Protein AF-A0A1F7YKX5-F1 (afdb_monomer)

pLDDT: mean 74.6, std 9.48, range [41.38, 87.81]

Radius of gyration: 17.6 Å; Cα contacts (8 Å, |Δi|>4): 29; chains: 1; bounding box: 38×40×46 Å

Mean predicted aligned error: 9.63 Å

Sequence (101 aa):
MPTKIIDFFSHVDALLSSKISDYLKPYYDKTPPGFFSGNINLFIKIIIYTILLVIPIALLKLFLPFSKISAIILTILITIIGILAFATLLGFIQLLYSFTF

Solvent-accessible surface area (backbone atoms only — not comparable to full-atom values): 5821 Å² total; per-residue (Å²): 122,70,61,67,57,52,54,50,53,52,51,52,50,52,52,49,52,49,54,50,47,63,71,42,48,82,54,58,85,74,55,80,58,76,66,59,73,68,41,49,61,56,54,52,48,53,52,53,54,47,51,67,54,49,52,58,54,54,48,46,63,74,75,46,93,62,54,74,66,57,46,49,54,52,49,51,52,52,50,52,52,50,51,54,51,51,52,52,51,49,53,51,51,51,53,53,54,65,66,75,105

Structure (mmCIF, N/CA/C/O backbone):
data_AF-A0A1F7YKX5-F1
#
_ent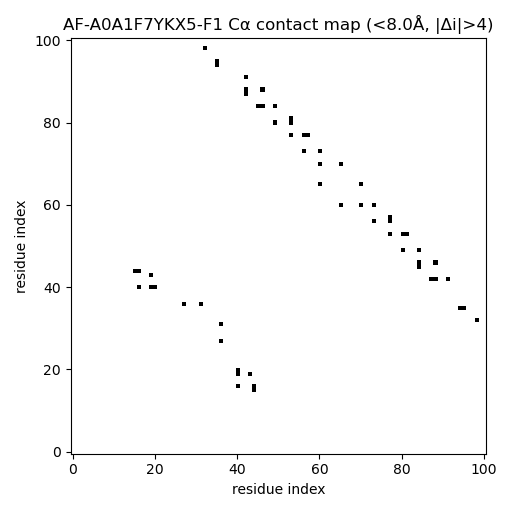ry.id   AF-A0A1F7YKX5-F1
#
loop_
_atom_site.group_PDB
_atom_site.id
_atom_site.type_symbol
_atom_site.label_atom_id
_atom_site.label_alt_id
_atom_site.label_comp_id
_atom_site.label_asym_id
_atom_site.label_entity_id
_atom_site.label_seq_id
_atom_site.pdbx_PDB_ins_code
_atom_site.Cartn_x
_atom_site.Cartn_y
_atom_site.Cartn_z
_atom_site.occupancy
_atom_site.B_iso_or_equiv
_atom_site.auth_seq_id
_atom_site.auth_comp_id
_atom_site.auth_asym_id
_atom_site.auth_atom_id
_atom_site.pdbx_PDB_model_num
ATOM 1 N N . MET A 1 1 ? 3.195 -24.295 12.605 1.00 48.12 1 MET A N 1
ATOM 2 C CA . MET A 1 1 ? 1.997 -23.614 12.061 1.00 48.12 1 MET A CA 1
ATOM 3 C C . MET A 1 1 ? 2.247 -22.241 11.414 1.00 48.12 1 MET A C 1
ATOM 5 O O . MET A 1 1 ? 1.527 -21.985 10.459 1.00 48.12 1 MET A O 1
ATOM 9 N N . PRO A 1 2 ? 3.220 -21.385 11.809 1.00 60.12 2 PRO A N 1
ATOM 10 C CA . PRO A 1 2 ? 3.408 -20.081 11.145 1.00 60.12 2 PRO A CA 1
ATOM 11 C C . PRO A 1 2 ? 3.974 -20.172 9.714 1.00 60.12 2 PRO A C 1
ATOM 13 O O . PRO A 1 2 ? 3.739 -19.276 8.912 1.00 60.12 2 PRO A O 1
ATOM 16 N N . THR A 1 3 ? 4.647 -21.273 9.361 1.00 65.81 3 THR A N 1
ATOM 17 C CA . THR A 1 3 ? 5.238 -21.491 8.029 1.00 65.81 3 THR A CA 1
ATOM 18 C C . THR A 1 3 ? 4.212 -21.447 6.901 1.00 65.81 3 THR A C 1
ATOM 20 O O . THR A 1 3 ? 4.409 -20.704 5.956 1.00 65.81 3 THR A O 1
ATOM 23 N N . LYS A 1 4 ? 3.049 -22.098 7.044 1.00 74.06 4 LYS A N 1
ATOM 24 C CA . LYS A 1 4 ? 2.011 -22.108 5.991 1.00 74.06 4 LYS A CA 1
ATOM 25 C C . LYS A 1 4 ? 1.473 -20.717 5.639 1.00 74.06 4 LYS A C 1
ATOM 27 O O . LYS A 1 4 ? 1.087 -20.483 4.501 1.00 74.06 4 LYS A O 1
ATOM 32 N N . ILE A 1 5 ? 1.411 -19.815 6.620 1.00 74.06 5 ILE A N 1
ATOM 33 C CA . ILE A 1 5 ? 0.932 -18.442 6.414 1.00 74.06 5 ILE A CA 1
ATOM 34 C C . ILE A 1 5 ? 2.005 -17.633 5.682 1.00 74.06 5 ILE A C 1
ATOM 36 O O . ILE A 1 5 ? 1.699 -16.944 4.715 1.00 74.06 5 ILE A O 1
ATOM 40 N N . ILE A 1 6 ? 3.264 -17.761 6.105 1.00 77.94 6 ILE A N 1
ATOM 41 C CA . ILE A 1 6 ? 4.405 -17.110 5.451 1.00 77.94 6 ILE A CA 1
ATOM 42 C C . ILE A 1 6 ? 4.555 -17.613 4.007 1.00 77.94 6 ILE A C 1
ATOM 44 O O . ILE A 1 6 ? 4.723 -16.802 3.101 1.00 77.94 6 ILE A O 1
ATOM 48 N N . ASP A 1 7 ? 4.408 -18.921 3.785 1.00 82.69 7 ASP A N 1
ATOM 49 C CA . ASP A 1 7 ? 4.465 -19.558 2.465 1.00 82.69 7 ASP A CA 1
ATOM 50 C C . ASP A 1 7 ? 3.323 -19.093 1.551 1.00 82.69 7 ASP A C 1
ATOM 52 O O . ASP A 1 7 ? 3.505 -18.901 0.351 1.00 82.69 7 ASP A O 1
ATOM 56 N N . PHE A 1 8 ? 2.132 -18.870 2.109 1.00 82.75 8 PHE A N 1
ATOM 57 C CA . PHE A 1 8 ? 1.019 -18.308 1.353 1.00 82.75 8 PHE A C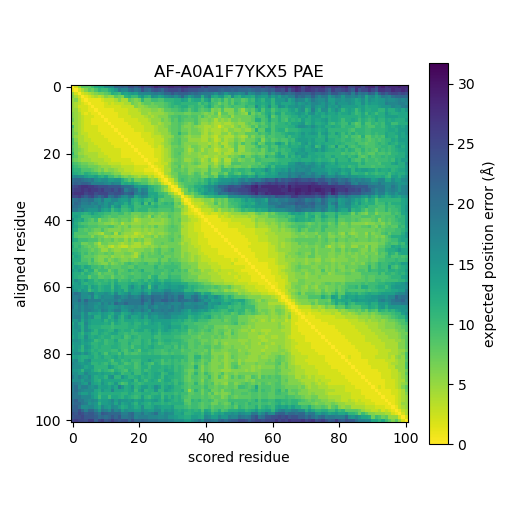A 1
ATOM 58 C C . PHE A 1 8 ? 1.311 -16.868 0.913 1.00 82.75 8 PHE A C 1
ATOM 60 O O . PHE A 1 8 ? 1.152 -16.539 -0.262 1.00 82.75 8 PHE A O 1
ATOM 67 N N . PHE A 1 9 ? 1.773 -16.012 1.830 1.00 79.25 9 PHE A N 1
ATOM 68 C CA . PHE A 1 9 ? 2.093 -14.622 1.500 1.00 79.25 9 PHE A CA 1
ATOM 69 C C . PHE A 1 9 ? 3.256 -14.507 0.516 1.00 79.25 9 PHE A C 1
ATOM 71 O O . PHE A 1 9 ? 3.196 -13.673 -0.386 1.00 79.25 9 PHE A O 1
ATOM 78 N N . SER A 1 10 ? 4.278 -15.357 0.634 1.00 81.69 10 SER A N 1
ATOM 79 C CA . SER A 1 10 ? 5.386 -15.381 -0.322 1.00 81.69 10 SER A CA 1
ATOM 80 C C . SER A 1 10 ? 4.926 -15.826 -1.713 1.00 81.69 10 SER A C 1
ATOM 82 O O . SER A 1 10 ? 5.341 -15.241 -2.712 1.00 81.69 10 SER A O 1
ATOM 84 N N . HIS A 1 11 ? 4.003 -16.789 -1.795 1.00 87.81 11 HIS A N 1
ATOM 85 C CA . HIS A 1 11 ? 3.417 -17.215 -3.064 1.00 87.81 11 HIS A CA 1
ATOM 86 C C . HIS A 1 11 ? 2.571 -16.111 -3.717 1.00 87.81 11 HIS A C 1
ATOM 88 O O . HIS A 1 11 ? 2.689 -15.861 -4.919 1.00 87.81 11 HIS A O 1
ATOM 94 N N . VAL A 1 12 ? 1.751 -15.410 -2.926 1.00 84.75 12 VAL A N 1
ATOM 95 C CA . VAL A 1 12 ? 0.962 -14.263 -3.402 1.00 84.75 12 VAL A CA 1
ATOM 96 C C . VAL A 1 12 ? 1.877 -13.133 -3.877 1.00 84.75 12 VAL A C 1
ATOM 98 O O . VAL A 1 12 ? 1.648 -12.589 -4.957 1.00 84.75 12 VAL A O 1
ATOM 101 N N . ASP A 1 13 ? 2.935 -12.809 -3.129 1.00 82.25 13 ASP A N 1
ATOM 102 C CA . ASP A 1 13 ? 3.888 -11.764 -3.517 1.00 82.25 13 ASP A CA 1
ATOM 103 C C . ASP A 1 13 ? 4.628 -12.119 -4.816 1.00 82.25 13 ASP A C 1
ATOM 105 O O . ASP A 1 13 ? 4.782 -11.264 -5.694 1.00 82.25 13 ASP A O 1
ATOM 109 N N . ALA A 1 14 ? 5.024 -13.383 -4.993 1.00 85.00 14 ALA A N 1
ATOM 110 C CA . ALA A 1 14 ? 5.653 -13.861 -6.223 1.00 85.00 14 ALA A CA 1
ATOM 111 C C . ALA A 1 14 ? 4.711 -13.749 -7.435 1.00 85.00 14 ALA A C 1
ATOM 113 O O . ALA A 1 14 ? 5.106 -13.235 -8.486 1.00 85.00 14 ALA A O 1
ATOM 114 N N . LEU A 1 15 ? 3.446 -14.157 -7.282 1.00 85.94 15 LEU A N 1
ATOM 115 C CA . LEU A 1 15 ? 2.425 -14.024 -8.328 1.00 85.94 15 LEU A CA 1
ATOM 116 C C . LEU A 1 15 ? 2.171 -12.560 -8.695 1.00 85.94 15 LEU A C 1
ATOM 118 O O . LEU A 1 15 ? 2.127 -12.220 -9.880 1.00 85.94 15 LEU A O 1
ATOM 122 N N . LEU A 1 16 ? 2.037 -11.689 -7.692 1.00 82.50 16 LEU A N 1
ATOM 123 C CA . LEU A 1 16 ? 1.823 -10.261 -7.904 1.00 82.50 16 LEU A CA 1
ATOM 124 C C . LEU A 1 16 ? 3.021 -9.635 -8.631 1.00 82.50 16 LEU A C 1
ATOM 126 O O . LEU A 1 16 ? 2.841 -8.920 -9.613 1.00 82.50 16 LEU A O 1
ATOM 130 N N . SER A 1 17 ? 4.243 -9.980 -8.210 1.00 81.06 17 SER A N 1
ATOM 131 C CA . SER A 1 17 ? 5.486 -9.549 -8.863 1.00 81.06 17 SER A CA 1
ATOM 132 C C . SER A 1 17 ? 5.524 -9.946 -10.332 1.00 81.06 17 SER A C 1
ATOM 134 O O . SER A 1 17 ? 5.874 -9.123 -11.175 1.00 81.06 17 SER A O 1
ATOM 136 N N . SER A 1 18 ? 5.154 -11.195 -10.638 1.00 83.88 18 SER A N 1
ATOM 137 C CA . SER A 1 18 ? 5.115 -11.703 -12.009 1.00 83.88 18 SER A CA 1
ATOM 138 C C . SER A 1 18 ? 4.114 -10.917 -12.848 1.00 83.88 18 SER A C 1
ATOM 140 O O . SER A 1 18 ? 4.465 -10.433 -13.917 1.00 83.88 18 SER A O 1
ATOM 142 N N . LYS A 1 19 ? 2.886 -10.723 -12.348 1.00 82.75 19 LYS A N 1
ATOM 143 C CA . LYS A 1 19 ? 1.836 -9.991 -13.071 1.00 82.75 19 LYS A CA 1
ATOM 144 C C . LYS A 1 19 ? 2.203 -8.534 -13.324 1.00 82.75 19 LYS A C 1
ATOM 146 O O . LYS A 1 19 ? 1.963 -8.033 -14.420 1.00 82.75 19 LYS A O 1
ATOM 151 N N . ILE A 1 20 ? 2.795 -7.869 -12.333 1.00 78.75 20 ILE A N 1
ATOM 152 C CA . ILE A 1 20 ? 3.281 -6.495 -12.476 1.00 78.75 20 ILE A CA 1
ATOM 153 C C . ILE A 1 20 ? 4.406 -6.442 -13.515 1.00 78.75 20 ILE A C 1
ATOM 155 O O . ILE A 1 20 ? 4.380 -5.591 -14.398 1.00 78.75 20 ILE A O 1
ATOM 159 N N . SER A 1 21 ? 5.364 -7.371 -13.449 1.00 78.19 21 SER A N 1
ATOM 160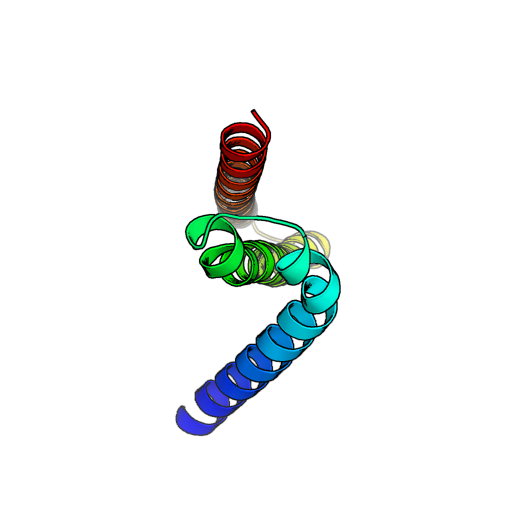 C CA . SER A 1 21 ? 6.467 -7.451 -14.411 1.00 78.19 21 SER A CA 1
ATOM 161 C C . SER A 1 21 ? 5.968 -7.677 -15.841 1.00 78.19 21 SER A C 1
ATOM 163 O O . SER A 1 21 ? 6.374 -6.954 -16.745 1.00 78.19 21 SER A O 1
ATOM 165 N N . ASP A 1 22 ? 5.033 -8.611 -16.041 1.00 81.06 22 ASP A N 1
ATOM 166 C CA . ASP A 1 22 ? 4.438 -8.902 -17.350 1.00 81.06 22 ASP A CA 1
ATOM 167 C C . ASP A 1 22 ? 3.695 -7.689 -17.924 1.00 81.06 22 ASP A C 1
ATOM 169 O O . ASP A 1 22 ? 3.824 -7.389 -19.111 1.00 81.06 22 ASP A O 1
ATOM 173 N N . TYR A 1 23 ? 2.951 -6.964 -17.081 1.00 77.00 23 TYR A N 1
ATOM 174 C CA . TYR A 1 23 ? 2.254 -5.739 -17.475 1.00 77.00 23 TYR A CA 1
ATOM 175 C C . TYR A 1 23 ? 3.224 -4.607 -17.841 1.00 77.00 23 TYR A C 1
ATOM 177 O O . TYR A 1 23 ? 2.978 -3.855 -18.782 1.00 77.00 23 TYR A O 1
ATOM 185 N N . LEU A 1 24 ? 4.336 -4.490 -17.111 1.00 72.69 24 LEU A N 1
ATOM 186 C CA . LEU A 1 24 ? 5.347 -3.453 -17.323 1.00 72.69 24 LEU A CA 1
ATOM 187 C C . LEU A 1 24 ? 6.363 -3.795 -18.420 1.00 72.69 24 LEU A C 1
ATOM 189 O O . LEU A 1 24 ? 7.040 -2.901 -18.925 1.00 72.69 24 LEU A O 1
ATOM 193 N N . LYS A 1 25 ? 6.430 -5.059 -18.847 1.00 73.06 25 LYS A N 1
ATOM 194 C CA . LYS A 1 25 ? 7.327 -5.563 -19.896 1.00 73.06 25 LYS A CA 1
ATOM 195 C C . LYS A 1 25 ? 7.392 -4.698 -21.169 1.00 73.06 25 LYS A C 1
ATOM 197 O O . LYS A 1 25 ? 8.503 -4.386 -21.583 1.00 73.06 25 LYS A O 1
ATOM 202 N N . PRO A 1 26 ? 6.272 -4.234 -21.763 1.00 70.56 26 PRO A N 1
ATOM 203 C CA . PRO A 1 26 ? 6.311 -3.398 -22.966 1.00 70.56 26 PRO A CA 1
ATOM 204 C C . PRO A 1 26 ? 6.812 -1.965 -22.718 1.00 70.56 26 PRO A C 1
ATOM 206 O O . PRO A 1 26 ? 7.082 -1.235 -23.674 1.00 70.56 26 PRO A O 1
ATOM 209 N N . TYR A 1 27 ? 6.896 -1.545 -21.454 1.00 64.81 27 TYR A N 1
ATOM 210 C CA . TYR A 1 27 ? 7.351 -0.218 -21.045 1.00 64.81 27 TYR A CA 1
ATOM 211 C C . TYR A 1 27 ? 8.844 -0.211 -20.696 1.00 64.81 27 TYR A C 1
ATOM 213 O O . TYR A 1 27 ? 9.498 0.804 -20.910 1.00 64.81 27 TYR A O 1
ATOM 221 N N . TYR A 1 28 ? 9.406 -1.340 -20.245 1.00 65.06 28 TYR A N 1
ATOM 222 C CA . TYR A 1 28 ? 10.838 -1.450 -19.937 1.00 65.06 28 TYR A CA 1
ATOM 223 C C . TYR A 1 28 ? 11.742 -1.253 -21.158 1.00 65.06 28 TYR A C 1
ATOM 225 O O . TYR A 1 28 ? 12.773 -0.597 -21.042 1.00 65.06 28 TYR A O 1
ATOM 233 N N . ASP A 1 29 ? 11.332 -1.735 -22.334 1.00 58.66 29 ASP A N 1
ATOM 234 C CA . ASP A 1 29 ? 12.113 -1.598 -23.573 1.00 58.66 29 ASP A CA 1
ATOM 235 C C . ASP A 1 29 ? 12.151 -0.154 -24.114 1.00 58.66 29 ASP A C 1
ATOM 237 O O . ASP A 1 29 ? 12.898 0.142 -25.046 1.00 58.66 29 ASP A O 1
ATOM 241 N N . LYS A 1 30 ? 11.344 0.760 -23.551 1.00 61.44 30 LYS A N 1
ATOM 242 C CA . LYS A 1 30 ? 11.141 2.123 -24.072 1.00 61.44 30 LYS A CA 1
ATOM 243 C C . LYS A 1 30 ? 11.709 3.245 -23.189 1.00 61.44 30 LYS A C 1
ATOM 245 O O . LYS A 1 30 ? 11.593 4.404 -23.576 1.00 61.44 30 LYS A O 1
ATOM 250 N N . THR A 1 31 ? 12.334 2.946 -22.046 1.00 51.91 31 THR A N 1
ATOM 251 C CA . THR A 1 31 ? 12.795 3.970 -21.078 1.00 51.91 31 THR A CA 1
ATOM 252 C C . THR A 1 31 ? 14.096 3.589 -20.354 1.00 51.91 31 THR A C 1
ATOM 254 O O . THR A 1 31 ? 14.121 2.530 -19.727 1.00 51.91 31 THR A O 1
ATOM 257 N N . PRO A 1 32 ? 15.140 4.446 -20.296 1.00 56.03 32 PRO A N 1
ATOM 258 C CA . PRO A 1 32 ? 16.080 4.471 -19.168 1.00 56.03 32 PRO A CA 1
ATOM 259 C C . PRO A 1 32 ? 15.574 5.446 -18.074 1.00 56.03 32 PRO A C 1
ATOM 261 O O . PRO A 1 32 ? 14.870 6.390 -18.428 1.00 56.03 32 PRO A O 1
ATOM 264 N N . PRO A 1 33 ? 15.889 5.269 -16.765 1.00 59.09 33 PRO A N 1
ATOM 265 C CA . PRO A 1 33 ? 17.043 4.572 -16.182 1.00 59.09 33 PRO A CA 1
ATOM 266 C C . PRO A 1 33 ? 16.692 3.389 -15.249 1.00 59.09 33 PRO A C 1
ATOM 268 O O . PRO A 1 33 ? 15.561 3.226 -14.788 1.00 59.09 33 PRO A O 1
ATOM 271 N N . GLY A 1 34 ? 17.716 2.599 -14.896 1.00 58.81 34 GLY A N 1
ATOM 272 C CA . GLY A 1 34 ? 17.620 1.387 -14.062 1.00 58.81 34 GLY A CA 1
ATOM 273 C C . GLY A 1 34 ? 16.994 1.564 -12.670 1.00 58.81 34 GLY A C 1
ATOM 274 O O . GLY A 1 34 ? 16.575 0.584 -12.060 1.00 58.81 34 GLY A O 1
ATOM 275 N N . PHE A 1 35 ? 16.885 2.797 -12.162 1.00 59.50 35 PHE A N 1
ATOM 276 C CA . PHE A 1 35 ? 16.253 3.062 -10.868 1.00 59.50 35 PHE A C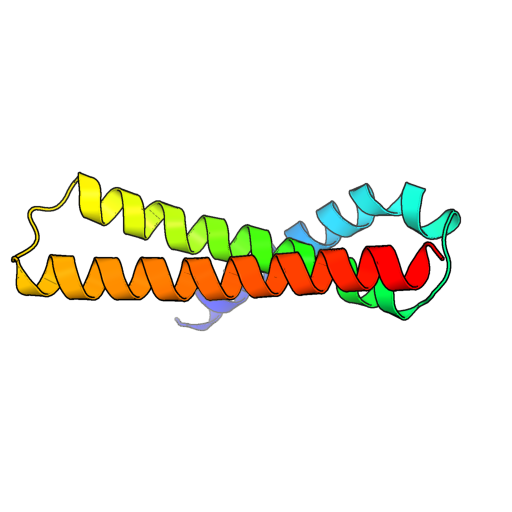A 1
ATOM 277 C C . PHE A 1 35 ? 14.720 3.037 -10.944 1.00 59.50 35 PHE A C 1
ATOM 279 O O . PHE A 1 35 ? 14.073 2.486 -10.054 1.00 59.50 35 PHE A O 1
ATOM 286 N N . PHE A 1 36 ? 14.121 3.594 -12.003 1.00 60.25 36 PHE A N 1
ATOM 287 C CA . PHE A 1 36 ? 12.664 3.603 -12.157 1.00 60.25 36 PHE A CA 1
ATOM 288 C C . PHE A 1 36 ? 12.153 2.194 -12.468 1.00 60.25 36 PHE A C 1
ATOM 290 O O . PHE A 1 36 ? 11.231 1.711 -11.813 1.00 60.25 36 PHE A O 1
ATOM 297 N N . SER A 1 37 ? 12.827 1.484 -13.377 1.00 61.62 37 SER A N 1
ATOM 298 C CA . SER A 1 37 ? 12.487 0.097 -13.695 1.00 61.62 37 SER A CA 1
ATOM 299 C C . SER A 1 37 ? 12.727 -0.871 -12.532 1.00 61.62 37 SER A C 1
ATOM 301 O O . SER A 1 37 ? 11.956 -1.810 -12.354 1.00 61.62 37 SER A O 1
ATOM 303 N N . GLY A 1 38 ? 13.736 -0.617 -11.690 1.00 64.62 38 GLY A N 1
ATOM 304 C CA . GLY A 1 38 ? 14.000 -1.421 -10.495 1.00 64.62 38 GLY A CA 1
ATOM 305 C C . GLY A 1 38 ? 12.969 -1.239 -9.375 1.00 64.62 38 GLY A C 1
ATOM 306 O O . GLY A 1 38 ? 12.658 -2.195 -8.668 1.00 64.62 38 GLY A O 1
ATOM 307 N N . ASN A 1 39 ? 12.407 -0.034 -9.217 1.00 71.38 39 ASN A N 1
ATOM 308 C CA . ASN A 1 39 ? 11.554 0.294 -8.067 1.00 71.38 39 ASN A CA 1
ATOM 309 C C . ASN A 1 39 ? 10.055 0.361 -8.386 1.00 71.38 39 ASN A C 1
ATOM 311 O O . ASN A 1 39 ? 9.243 0.286 -7.465 1.00 71.38 39 ASN A O 1
ATOM 315 N N . ILE A 1 40 ? 9.652 0.460 -9.657 1.00 73.19 40 ILE A N 1
ATOM 316 C CA . ILE A 1 40 ? 8.235 0.569 -10.051 1.00 73.19 40 ILE A CA 1
ATOM 317 C C . ILE A 1 40 ? 7.381 -0.594 -9.534 1.00 73.19 40 ILE A C 1
ATOM 319 O O . ILE A 1 40 ? 6.259 -0.387 -9.074 1.00 73.19 40 ILE A O 1
ATOM 323 N N . ASN A 1 41 ? 7.934 -1.809 -9.521 1.00 73.12 41 ASN A N 1
ATOM 324 C CA . ASN A 1 41 ? 7.253 -2.977 -8.972 1.00 73.12 41 ASN A CA 1
ATOM 325 C C . ASN A 1 41 ? 6.987 -2.802 -7.467 1.00 73.12 41 ASN A C 1
ATOM 327 O O . ASN A 1 41 ? 5.890 -3.067 -6.983 1.00 73.12 41 ASN A O 1
ATOM 331 N N . LEU A 1 42 ? 7.967 -2.265 -6.736 1.00 73.44 42 LEU A N 1
ATOM 332 C CA . LEU A 1 42 ? 7.866 -1.984 -5.306 1.00 73.44 42 LEU A CA 1
ATOM 333 C C . LEU A 1 42 ? 6.804 -0.905 -5.027 1.00 73.44 42 LEU A C 1
ATOM 335 O O . LEU A 1 42 ? 5.964 -1.085 -4.148 1.00 73.44 42 LEU A O 1
ATOM 339 N N . PHE A 1 43 ? 6.761 0.161 -5.829 1.00 74.38 43 PHE A N 1
ATOM 340 C CA . PHE A 1 43 ? 5.731 1.198 -5.714 1.00 74.38 43 PHE A CA 1
ATOM 341 C C . PHE A 1 43 ? 4.317 0.656 -5.949 1.00 74.38 43 PHE A C 1
ATOM 343 O O . PHE A 1 43 ? 3.420 0.911 -5.144 1.00 74.38 43 PHE A O 1
ATOM 350 N N . ILE A 1 44 ? 4.116 -0.136 -7.006 1.00 76.94 44 ILE A N 1
ATOM 351 C CA . ILE A 1 44 ? 2.810 -0.741 -7.305 1.00 76.94 44 ILE A CA 1
ATOM 352 C C . ILE A 1 44 ? 2.387 -1.687 -6.176 1.00 76.94 44 ILE A C 1
ATOM 354 O O . ILE A 1 44 ? 1.240 -1.637 -5.729 1.00 76.94 44 ILE A O 1
ATOM 358 N N . LYS A 1 45 ? 3.318 -2.496 -5.655 1.00 78.56 45 LYS A N 1
ATOM 359 C CA . LYS A 1 45 ? 3.076 -3.355 -4.490 1.00 78.56 45 LYS A CA 1
ATOM 360 C C . LYS A 1 45 ? 2.632 -2.559 -3.268 1.00 78.56 45 LYS A C 1
ATOM 362 O O . LYS A 1 45 ? 1.635 -2.928 -2.653 1.00 78.56 45 LYS A O 1
ATOM 367 N N . ILE A 1 46 ? 3.318 -1.463 -2.930 1.00 80.25 46 ILE A N 1
ATOM 368 C CA . ILE A 1 46 ? 2.939 -0.619 -1.784 1.00 80.25 46 ILE A CA 1
ATOM 369 C C . ILE A 1 46 ? 1.515 -0.087 -1.955 1.00 80.25 46 ILE A C 1
ATOM 371 O O . ILE A 1 46 ? 0.730 -0.146 -1.008 1.00 80.25 46 ILE A O 1
ATOM 375 N N . ILE A 1 47 ? 1.151 0.383 -3.151 1.00 79.19 47 ILE A N 1
ATOM 376 C CA . ILE A 1 47 ? -0.202 0.884 -3.425 1.00 79.19 47 ILE A CA 1
ATOM 377 C C . ILE A 1 47 ? -1.235 -0.233 -3.226 1.00 79.19 47 ILE A C 1
ATOM 379 O O . ILE A 1 47 ? -2.204 -0.047 -2.489 1.00 79.19 47 ILE A O 1
ATOM 383 N N . ILE A 1 48 ? -1.010 -1.409 -3.821 1.00 79.75 48 ILE A N 1
ATOM 384 C CA . ILE A 1 48 ? -1.927 -2.555 -3.716 1.00 79.75 48 ILE A CA 1
ATOM 385 C C . ILE A 1 48 ? -2.077 -3.007 -2.260 1.00 79.75 48 ILE A C 1
ATOM 387 O O . ILE A 1 48 ? -3.201 -3.163 -1.782 1.00 79.75 48 ILE A O 1
ATOM 391 N N . TYR A 1 49 ? -0.970 -3.176 -1.531 1.00 81.00 49 TYR A N 1
ATOM 392 C CA . TYR A 1 49 ? -1.003 -3.595 -0.130 1.00 81.00 49 TYR A CA 1
ATOM 393 C C . TYR A 1 49 ? -1.664 -2.556 0.772 1.00 81.00 49 TYR A C 1
ATOM 395 O O . TYR A 1 49 ? -2.424 -2.922 1.667 1.00 81.00 49 TYR A O 1
ATOM 403 N N . THR A 1 50 ? -1.456 -1.267 0.504 1.00 79.06 50 THR A N 1
ATOM 404 C CA . THR A 1 50 ? -2.155 -0.200 1.226 1.00 79.06 50 THR A CA 1
ATOM 405 C C . THR A 1 50 ? -3.660 -0.288 0.992 1.00 79.06 50 THR A C 1
ATOM 407 O O . THR A 1 50 ? -4.426 -0.261 1.952 1.00 79.06 50 THR A O 1
ATOM 410 N N . ILE A 1 51 ? -4.105 -0.441 -0.258 1.00 79.25 51 ILE A N 1
ATOM 411 C CA . ILE A 1 51 ? -5.533 -0.565 -0.586 1.00 79.25 51 ILE A CA 1
ATOM 412 C C . ILE A 1 51 ? -6.139 -1.792 0.111 1.00 79.25 51 ILE A C 1
ATOM 414 O O . ILE A 1 51 ? -7.182 -1.681 0.758 1.00 79.25 51 ILE A O 1
ATOM 418 N N . LEU A 1 52 ? -5.456 -2.940 0.041 1.00 81.69 52 LEU A N 1
ATOM 419 C CA . LEU A 1 52 ? -5.879 -4.178 0.700 1.00 81.69 52 LEU A CA 1
ATOM 420 C C . LEU A 1 52 ? -5.933 -4.067 2.224 1.00 81.69 52 LEU A C 1
ATOM 422 O O . LEU A 1 52 ? -6.693 -4.804 2.840 1.00 81.69 52 LEU A O 1
ATOM 426 N N . LEU A 1 53 ? -5.159 -3.171 2.836 1.00 82.12 53 LEU A N 1
ATOM 427 C CA . LEU A 1 53 ? -5.181 -2.940 4.279 1.00 82.12 53 LEU A CA 1
ATOM 428 C C . LEU A 1 53 ? -6.239 -1.901 4.680 1.00 82.12 53 LEU A C 1
ATOM 430 O O . LEU A 1 53 ? -6.946 -2.089 5.668 1.00 82.12 53 LEU A O 1
ATOM 434 N N . VAL A 1 54 ? -6.395 -0.824 3.907 1.00 78.50 54 VAL A N 1
ATOM 435 C CA . VAL A 1 54 ? -7.346 0.260 4.201 1.00 78.50 54 VAL A CA 1
ATOM 436 C C . VAL A 1 54 ? -8.790 -0.184 3.986 1.00 78.50 54 VAL A C 1
ATOM 438 O O . VAL A 1 54 ? -9.640 0.149 4.811 1.00 78.50 54 VAL A O 1
ATOM 441 N N . ILE A 1 55 ? -9.085 -0.951 2.928 1.00 80.75 55 ILE A N 1
ATOM 442 C CA . ILE A 1 55 ? -10.459 -1.375 2.613 1.00 80.75 55 ILE A CA 1
ATOM 443 C C . ILE A 1 55 ? -11.083 -2.187 3.764 1.00 80.75 55 ILE A C 1
ATOM 445 O O . ILE A 1 55 ? -12.147 -1.789 4.236 1.00 80.75 55 ILE A O 1
ATOM 449 N N . PRO A 1 56 ? -10.462 -3.264 4.286 1.00 78.88 56 PRO A N 1
ATOM 450 C CA . PRO A 1 56 ? -11.032 -4.026 5.395 1.00 78.88 56 PRO A CA 1
ATOM 451 C C . PRO A 1 56 ? -11.237 -3.184 6.653 1.00 78.88 56 PRO A C 1
ATOM 453 O O . PRO A 1 56 ? -12.253 -3.331 7.324 1.00 78.88 56 PRO A O 1
ATOM 456 N N . ILE A 1 57 ? -10.313 -2.269 6.964 1.00 78.81 57 ILE A N 1
ATOM 457 C CA . ILE A 1 57 ? -10.417 -1.395 8.143 1.00 78.81 57 ILE A CA 1
ATOM 458 C C . ILE A 1 57 ? -11.557 -0.379 7.968 1.00 78.81 57 ILE A C 1
ATOM 460 O O . ILE A 1 57 ? -12.332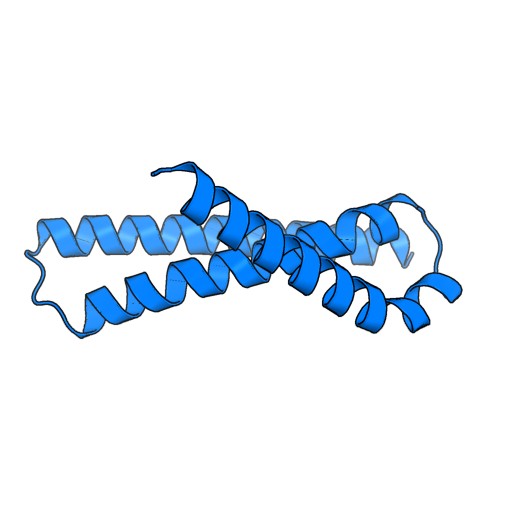 -0.143 8.898 1.00 78.81 57 ILE A O 1
ATOM 464 N N . ALA A 1 58 ? -11.710 0.187 6.770 1.00 76.62 58 ALA A N 1
ATOM 465 C CA . ALA A 1 58 ? -12.813 1.084 6.444 1.00 76.62 58 ALA A CA 1
ATOM 466 C C . ALA A 1 58 ? -14.171 0.359 6.480 1.00 76.62 58 ALA A C 1
ATOM 468 O O . ALA A 1 58 ? -15.141 0.905 7.007 1.00 76.62 58 ALA A O 1
ATOM 469 N N . LEU A 1 59 ? -14.233 -0.885 5.990 1.00 80.69 59 LEU A N 1
ATOM 470 C CA . LEU A 1 59 ? -15.428 -1.727 6.085 1.00 80.69 59 LEU A CA 1
ATOM 471 C C . LEU A 1 59 ? -15.745 -2.088 7.540 1.00 80.69 59 LEU A C 1
ATOM 473 O O . LEU A 1 59 ? -16.897 -1.978 7.949 1.00 80.69 59 LEU A O 1
ATOM 477 N N . LEU A 1 60 ? -14.743 -2.433 8.357 1.00 76.94 60 LEU A N 1
ATOM 478 C CA . LEU A 1 60 ? -14.942 -2.675 9.789 1.00 76.94 60 LEU A CA 1
ATOM 479 C C . LEU A 1 60 ? -15.609 -1.465 10.453 1.00 76.94 60 LEU A C 1
ATOM 481 O O . LEU A 1 60 ? -16.592 -1.650 11.167 1.00 76.94 60 LEU A O 1
ATOM 485 N N . LYS A 1 61 ? -15.149 -0.237 10.161 1.00 72.38 61 LYS A N 1
ATOM 486 C CA . LYS A 1 61 ? -15.763 1.016 10.651 1.00 72.38 61 LYS A CA 1
ATOM 487 C C . LYS A 1 61 ? -17.239 1.164 10.267 1.00 72.38 61 LYS A C 1
ATOM 489 O O . LYS A 1 61 ? -17.997 1.747 11.036 1.00 72.38 61 LYS A O 1
ATOM 494 N N . LEU A 1 62 ? -17.627 0.673 9.092 1.00 74.12 62 LEU A N 1
ATOM 495 C CA . LEU A 1 62 ? -18.999 0.729 8.579 1.00 74.12 62 LEU A CA 1
ATOM 496 C C . LEU A 1 62 ? -19.928 -0.291 9.251 1.00 74.12 62 LEU A C 1
ATOM 498 O O . LEU A 1 62 ? -21.091 0.024 9.486 1.00 74.12 62 LEU A O 1
ATOM 502 N N . PHE A 1 63 ? -19.431 -1.493 9.555 1.00 73.31 63 PHE A N 1
ATOM 503 C CA . PHE A 1 63 ? -20.265 -2.605 10.028 1.00 73.31 63 PHE A CA 1
ATOM 504 C C . PHE A 1 63 ? -20.252 -2.823 11.545 1.00 73.31 63 PHE A C 1
ATOM 506 O O . PHE A 1 63 ? -21.175 -3.449 12.065 1.00 73.31 63 PHE A O 1
ATOM 513 N N . LEU A 1 64 ? -19.242 -2.334 12.270 1.00 74.81 64 LEU A N 1
ATOM 514 C CA . LEU A 1 64 ? -19.128 -2.554 13.712 1.00 74.81 64 LEU A CA 1
ATOM 515 C C . LEU A 1 64 ? -19.459 -1.286 14.514 1.00 74.81 64 LEU A C 1
ATOM 517 O O . LEU A 1 64 ? -18.871 -0.229 14.269 1.00 74.81 64 LEU A O 1
ATOM 521 N N . PRO A 1 65 ? -20.345 -1.376 15.524 1.00 73.56 65 PRO A N 1
ATOM 522 C CA . PRO A 1 65 ? -20.608 -0.273 16.437 1.00 73.56 65 PRO A CA 1
ATOM 523 C C . PRO A 1 65 ? -19.411 -0.091 17.377 1.00 73.56 65 PRO A C 1
ATOM 525 O O . PRO A 1 65 ? -19.317 -0.697 18.444 1.00 73.56 65 PRO A O 1
ATOM 528 N N . PHE A 1 66 ? -18.459 0.743 16.967 1.00 75.81 66 PHE A N 1
ATOM 529 C CA . PHE A 1 66 ? -17.308 1.085 17.791 1.00 75.81 66 PHE A CA 1
ATOM 530 C C . PHE A 1 66 ? -17.684 2.075 18.896 1.00 75.81 66 PHE A C 1
ATOM 532 O O . PHE A 1 66 ? -18.442 3.023 18.684 1.00 75.81 66 PHE A O 1
ATOM 539 N N . SER A 1 67 ? -17.078 1.906 20.075 1.00 80.12 67 SER A N 1
ATOM 540 C CA . SER A 1 67 ? -17.092 2.948 21.105 1.00 80.12 67 SER A CA 1
ATOM 541 C C . SER A 1 67 ? -16.477 4.242 20.548 1.00 80.12 67 SER A C 1
ATOM 543 O O . SER A 1 67 ? -15.600 4.189 19.680 1.00 80.12 67 SER A O 1
ATOM 545 N N . LYS A 1 68 ? -16.892 5.413 21.053 1.00 79.62 68 LYS A N 1
ATOM 546 C CA . LYS A 1 68 ? -16.391 6.717 20.569 1.00 79.62 68 LYS A CA 1
ATOM 547 C C . LYS A 1 68 ? -14.856 6.777 20.534 1.00 79.62 68 LYS A C 1
ATOM 549 O O . LYS A 1 68 ? -14.289 7.286 19.574 1.00 79.62 68 LYS A O 1
ATOM 554 N N . ILE A 1 69 ? -14.191 6.206 21.540 1.00 82.88 69 ILE A N 1
ATOM 555 C CA . ILE A 1 69 ? -12.725 6.165 21.644 1.00 82.88 69 ILE A CA 1
ATOM 556 C C . ILE A 1 69 ? -12.127 5.247 20.569 1.00 82.88 69 ILE A C 1
ATOM 558 O O . ILE A 1 69 ? -11.223 5.658 19.844 1.00 82.88 69 ILE A O 1
ATOM 562 N N . SER A 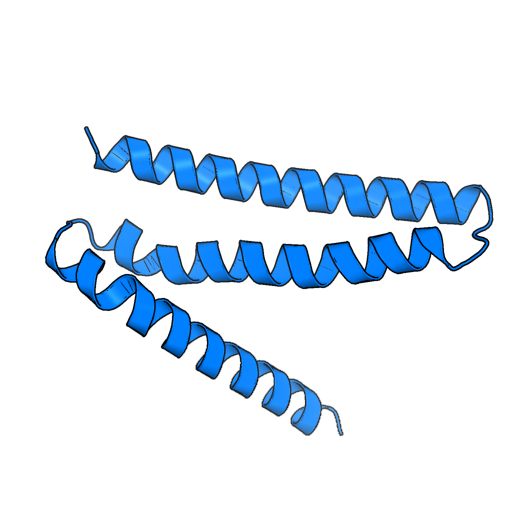1 70 ? -12.659 4.032 20.407 1.00 79.25 70 SER A N 1
ATOM 563 C CA . SER A 1 70 ? -12.194 3.085 19.383 1.00 79.25 70 SER A CA 1
ATOM 564 C C . SER A 1 70 ? -12.380 3.636 17.966 1.00 79.25 70 SER A C 1
ATOM 566 O O . SER A 1 70 ? -11.494 3.484 17.131 1.00 79.25 70 SER A O 1
ATOM 568 N N . ALA A 1 71 ? -13.491 4.333 17.704 1.00 81.12 71 ALA A N 1
ATOM 569 C CA . ALA A 1 71 ? -13.756 4.971 16.418 1.00 81.12 71 ALA A CA 1
ATOM 570 C C . ALA A 1 71 ? -12.750 6.093 16.105 1.00 81.12 71 ALA A C 1
ATOM 572 O O . ALA A 1 71 ? -12.315 6.223 14.957 1.00 81.12 71 ALA A O 1
ATOM 573 N N . ILE A 1 72 ? -12.356 6.882 17.113 1.00 82.75 72 ILE A N 1
ATOM 574 C CA . ILE A 1 72 ? -11.324 7.920 16.975 1.00 82.75 72 ILE A CA 1
ATOM 575 C C . ILE A 1 72 ? -9.972 7.280 16.650 1.00 82.75 72 ILE A C 1
ATOM 577 O O . ILE A 1 72 ? -9.350 7.667 15.664 1.00 82.75 72 ILE A O 1
ATOM 581 N N . ILE A 1 73 ? -9.555 6.262 17.412 1.00 84.69 73 ILE A N 1
ATOM 582 C CA . ILE A 1 73 ? -8.286 5.549 17.184 1.00 84.69 73 ILE A CA 1
ATOM 583 C C . ILE A 1 73 ? -8.243 4.966 15.768 1.00 84.69 73 ILE A C 1
ATOM 585 O O . ILE A 1 73 ? -7.276 5.180 15.039 1.00 84.69 73 ILE A O 1
ATOM 589 N N . LEU A 1 74 ? -9.312 4.285 15.347 1.00 82.88 74 LEU A N 1
ATOM 590 C CA . LEU A 1 74 ? -9.398 3.681 14.019 1.00 82.88 74 LEU A CA 1
ATOM 591 C C . LEU A 1 74 ? -9.347 4.741 12.908 1.00 82.88 74 LEU A C 1
ATOM 593 O O . LEU A 1 74 ? -8.701 4.542 11.885 1.00 82.88 74 LEU A O 1
ATOM 597 N N . THR A 1 75 ? -9.991 5.891 13.123 1.00 82.25 75 THR A N 1
ATOM 598 C CA . THR A 1 75 ? -9.968 7.009 12.169 1.00 82.25 75 THR A CA 1
ATOM 599 C C . THR A 1 75 ? -8.572 7.607 12.046 1.00 82.25 75 THR A C 1
ATOM 601 O O . THR A 1 75 ? -8.110 7.810 10.930 1.00 82.25 75 THR A O 1
ATOM 604 N N . ILE A 1 76 ? -7.879 7.837 13.165 1.00 86.75 76 ILE A N 1
ATOM 605 C CA . ILE A 1 76 ? -6.490 8.317 13.162 1.00 86.75 76 ILE A CA 1
ATOM 606 C C . ILE A 1 76 ? -5.596 7.334 12.400 1.00 86.75 76 ILE A C 1
ATOM 608 O O . ILE A 1 76 ? -4.805 7.752 11.559 1.00 86.75 76 ILE A O 1
ATOM 612 N N . LEU A 1 77 ? -5.762 6.032 12.644 1.00 85.12 77 LEU A N 1
ATOM 613 C CA . LEU A 1 77 ? -4.969 4.990 11.998 1.00 85.12 77 LEU A CA 1
ATOM 614 C C . LEU A 1 77 ? -5.179 4.973 10.475 1.00 85.12 77 LEU A C 1
ATOM 616 O O . LEU A 1 77 ? -4.203 4.995 9.728 1.00 85.12 77 LEU A O 1
ATOM 620 N N . ILE A 1 78 ? -6.435 5.024 10.009 1.00 83.62 78 IL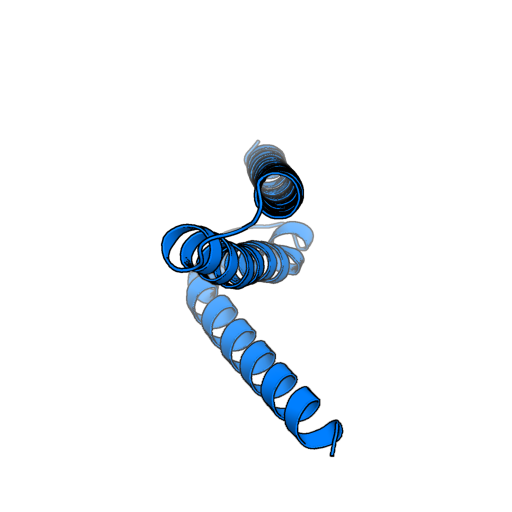E A N 1
ATOM 621 C CA . ILE A 1 78 ? -6.764 5.132 8.576 1.00 83.62 78 ILE A CA 1
ATOM 622 C C . ILE A 1 78 ? -6.150 6.401 7.973 1.00 83.62 78 ILE A C 1
ATOM 624 O O . ILE A 1 78 ? -5.562 6.336 6.895 1.00 83.62 78 ILE A O 1
ATOM 628 N N . THR A 1 79 ? -6.253 7.544 8.659 1.00 84.06 79 THR A N 1
ATOM 629 C CA . THR A 1 79 ? -5.692 8.815 8.180 1.00 84.06 79 THR A CA 1
ATOM 630 C C . THR A 1 79 ? -4.174 8.739 8.037 1.00 84.06 79 THR A C 1
ATOM 632 O O . THR A 1 79 ? -3.646 9.153 7.009 1.00 84.06 79 THR A O 1
ATOM 635 N N . ILE A 1 80 ? -3.466 8.168 9.017 1.00 87.12 80 ILE A N 1
ATOM 636 C CA . ILE A 1 80 ? -2.007 7.990 8.952 1.00 87.12 80 ILE A CA 1
ATOM 637 C C . ILE A 1 80 ? -1.627 7.100 7.765 1.00 87.12 80 ILE A C 1
ATOM 639 O O . ILE A 1 80 ? -0.753 7.470 6.983 1.00 87.12 80 ILE A O 1
ATOM 643 N N . ILE A 1 81 ? -2.307 5.962 7.590 1.00 83.38 81 ILE A N 1
ATOM 644 C CA . ILE A 1 81 ? -2.053 5.056 6.460 1.00 83.38 81 ILE A CA 1
ATOM 645 C C . ILE A 1 81 ? -2.321 5.768 5.127 1.00 83.38 81 ILE A C 1
ATOM 647 O O . ILE A 1 81 ? -1.518 5.663 4.203 1.00 83.38 81 ILE A O 1
ATOM 651 N N . GLY A 1 82 ? -3.408 6.538 5.041 1.00 80.12 82 GLY A N 1
ATOM 652 C CA . GLY A 1 82 ? -3.744 7.332 3.861 1.00 80.12 82 GLY A CA 1
ATOM 653 C C . GLY A 1 82 ? -2.677 8.376 3.525 1.00 80.12 82 GLY A C 1
ATOM 654 O O . GLY A 1 82 ? -2.276 8.482 2.369 1.00 80.12 82 GLY A O 1
ATOM 655 N N . ILE A 1 83 ? -2.165 9.099 4.527 1.00 82.19 83 ILE A N 1
ATOM 656 C CA . ILE A 1 83 ? -1.083 10.080 4.349 1.00 82.19 83 ILE A CA 1
ATOM 657 C C . ILE A 1 83 ? 0.201 9.393 3.873 1.00 82.19 83 ILE A C 1
ATOM 659 O O . ILE A 1 83 ? 0.830 9.878 2.937 1.00 82.19 83 ILE A O 1
ATOM 663 N N . LEU A 1 84 ? 0.580 8.256 4.468 1.00 81.50 84 LEU A N 1
ATOM 664 C CA . LEU A 1 84 ? 1.771 7.501 4.058 1.00 81.50 84 LEU A CA 1
ATOM 665 C C . LEU A 1 84 ? 1.659 6.998 2.613 1.00 81.50 84 LEU A C 1
ATOM 667 O O . LEU A 1 84 ? 2.612 7.095 1.837 1.00 81.50 84 LEU A O 1
ATOM 671 N N . ALA A 1 85 ? 0.482 6.507 2.230 1.00 78.62 85 ALA A N 1
ATOM 672 C CA . ALA A 1 85 ? 0.214 6.068 0.867 1.00 78.62 85 ALA A CA 1
ATOM 673 C C . ALA A 1 85 ? 0.267 7.230 -0.127 1.00 78.62 85 ALA A C 1
ATOM 675 O O . ALA A 1 85 ? 0.880 7.113 -1.187 1.00 78.62 85 ALA A O 1
ATOM 676 N N . PHE A 1 86 ? -0.321 8.371 0.237 1.00 77.56 86 PHE A N 1
ATOM 677 C CA . PHE A 1 86 ? -0.292 9.578 -0.579 1.00 77.56 86 PHE A CA 1
ATOM 678 C C . PHE A 1 86 ? 1.128 10.137 -0.729 1.00 77.56 86 PHE A C 1
ATOM 680 O O . PHE A 1 86 ? 1.532 10.475 -1.836 1.00 77.56 86 PHE A O 1
ATOM 687 N N . ALA A 1 87 ? 1.924 10.162 0.343 1.00 77.69 87 ALA A N 1
ATOM 688 C CA . ALA A 1 87 ? 3.335 10.540 0.286 1.00 77.69 87 ALA A CA 1
ATOM 689 C C . ALA A 1 87 ? 4.141 9.597 -0.622 1.00 77.69 87 ALA A C 1
ATOM 691 O O . ALA A 1 87 ? 4.963 10.052 -1.415 1.00 77.69 87 ALA A O 1
ATOM 692 N N . THR A 1 88 ? 3.861 8.291 -0.564 1.00 77.56 88 THR A N 1
ATOM 693 C CA . THR A 1 88 ? 4.486 7.299 -1.453 1.00 77.56 88 THR A CA 1
ATOM 694 C C . THR A 1 88 ? 4.106 7.541 -2.917 1.00 77.56 88 THR A C 1
ATOM 696 O O . THR A 1 88 ? 4.966 7.485 -3.795 1.00 77.56 88 THR A O 1
ATOM 699 N N . LEU A 1 89 ? 2.835 7.862 -3.186 1.00 76.75 89 LEU A N 1
ATOM 700 C CA . LEU A 1 89 ? 2.354 8.216 -4.522 1.00 76.75 89 LEU A CA 1
ATOM 701 C C . LEU A 1 89 ? 3.000 9.511 -5.035 1.00 76.75 89 LEU A C 1
ATOM 703 O O . LEU A 1 89 ? 3.422 9.568 -6.185 1.00 76.75 89 LEU A O 1
ATOM 707 N N . LEU A 1 90 ? 3.116 10.537 -4.190 1.00 75.25 90 LEU A N 1
ATOM 708 C CA . LEU A 1 90 ? 3.804 11.781 -4.538 1.00 75.25 90 LEU A CA 1
ATOM 709 C C . LEU A 1 90 ? 5.283 11.542 -4.842 1.00 75.25 90 LEU A C 1
ATOM 711 O O . LEU A 1 90 ? 5.772 12.050 -5.845 1.00 75.25 90 LEU A O 1
ATOM 715 N N . GLY A 1 91 ? 5.974 10.730 -4.036 1.00 72.00 91 GLY A N 1
ATOM 716 C CA . GLY A 1 91 ? 7.352 10.322 -4.312 1.00 72.00 91 GLY A CA 1
ATOM 717 C C . GLY A 1 91 ? 7.478 9.590 -5.651 1.00 72.00 91 GLY A C 1
ATOM 718 O O . GLY A 1 91 ? 8.394 9.867 -6.421 1.00 72.00 91 GLY A O 1
ATOM 719 N N . PHE A 1 92 ? 6.518 8.722 -5.979 1.00 71.88 92 PHE A N 1
ATOM 720 C CA . PHE A 1 92 ? 6.458 8.057 -7.281 1.00 71.88 92 PHE A CA 1
ATOM 721 C C . PHE A 1 92 ? 6.270 9.048 -8.440 1.00 71.88 92 PHE A C 1
ATOM 723 O O . PHE A 1 92 ? 7.009 8.985 -9.421 1.00 71.88 92 PHE A O 1
ATOM 730 N N . ILE A 1 93 ? 5.328 9.989 -8.322 1.00 71.25 93 ILE A N 1
ATOM 731 C CA . ILE A 1 93 ? 5.085 11.027 -9.335 1.00 71.25 93 ILE A CA 1
ATOM 732 C C . ILE A 1 93 ? 6.322 11.915 -9.494 1.00 71.25 93 ILE A C 1
ATOM 734 O O . ILE A 1 93 ? 6.745 12.177 -10.616 1.00 71.25 93 ILE A O 1
ATOM 738 N N . GLN A 1 94 ? 6.939 12.340 -8.391 1.00 68.69 94 GLN A N 1
ATOM 739 C CA . GLN A 1 94 ? 8.149 13.157 -8.412 1.00 68.69 94 GLN A CA 1
ATOM 740 C C . GLN A 1 94 ? 9.297 12.440 -9.131 1.00 68.69 94 GLN A C 1
ATOM 742 O O . GLN A 1 94 ? 9.956 13.051 -9.968 1.00 68.69 94 GLN A O 1
ATOM 747 N N . LEU A 1 95 ? 9.501 11.145 -8.864 1.00 64.75 95 LEU A N 1
ATOM 748 C CA . LEU A 1 95 ? 10.475 10.335 -9.599 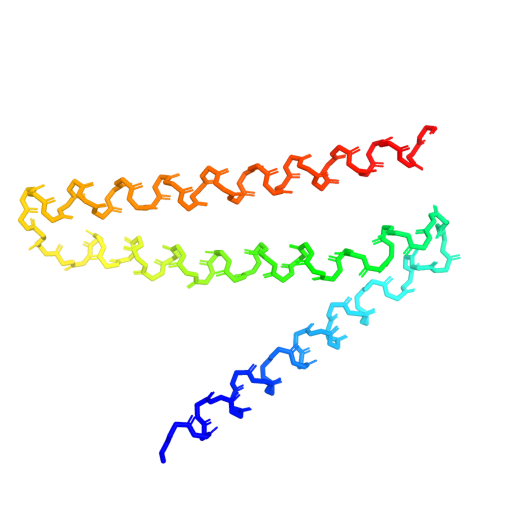1.00 64.75 95 LEU A CA 1
ATOM 749 C C . LEU A 1 95 ? 10.137 10.280 -11.091 1.00 64.75 95 LEU A C 1
ATOM 751 O O . LEU A 1 95 ? 11.019 10.473 -11.920 1.00 64.75 95 LEU A O 1
ATOM 755 N N . LEU A 1 96 ? 8.866 10.073 -11.438 1.00 64.44 96 LEU A N 1
ATOM 756 C CA . LEU A 1 96 ? 8.411 10.007 -12.827 1.00 64.44 96 LEU A CA 1
ATOM 757 C C . LEU A 1 96 ? 8.714 11.315 -13.582 1.00 64.44 96 LEU A C 1
ATOM 759 O O . LEU A 1 96 ? 9.270 11.277 -14.679 1.00 64.44 96 LEU A O 1
ATOM 763 N N . TYR A 1 97 ? 8.445 12.471 -12.971 1.00 63.81 97 TYR A N 1
ATOM 764 C CA . TYR A 1 97 ? 8.770 13.779 -13.552 1.00 63.81 97 TYR A CA 1
ATOM 765 C C . TYR A 1 97 ? 10.278 14.058 -13.617 1.00 63.81 97 TYR A C 1
ATOM 767 O O . TYR A 1 97 ? 10.731 14.621 -14.609 1.00 63.81 97 TYR A O 1
ATOM 775 N N . SER A 1 98 ? 11.062 13.631 -12.620 1.00 61.09 98 SER A N 1
ATOM 776 C CA . SER A 1 98 ? 12.524 13.817 -12.606 1.0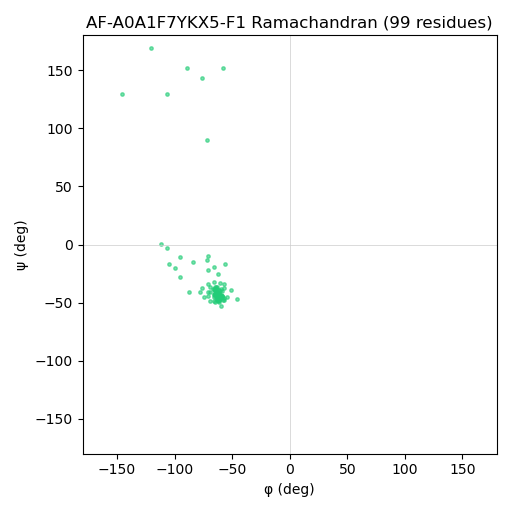0 61.09 98 SER A CA 1
ATOM 777 C C . SER A 1 98 ? 13.273 13.042 -13.694 1.00 61.09 98 SER A C 1
ATOM 779 O O . SER A 1 98 ? 14.416 13.380 -13.971 1.00 61.09 98 SER A O 1
ATOM 781 N N . PHE A 1 99 ? 12.667 12.006 -14.281 1.00 56.94 99 PHE A N 1
ATOM 782 C CA . PHE A 1 99 ? 13.261 11.222 -15.373 1.00 56.94 99 PHE A CA 1
ATOM 783 C C . PHE A 1 99 ? 12.618 11.492 -16.743 1.00 56.94 99 PHE A C 1
ATOM 785 O O . PHE A 1 99 ? 13.057 10.924 -17.740 1.00 56.94 99 PHE A O 1
ATOM 792 N N . THR A 1 100 ? 11.580 12.333 -16.800 1.00 51.84 100 THR A N 1
ATOM 793 C CA . THR A 1 100 ? 10.904 12.722 -18.053 1.00 51.84 100 THR A CA 1
ATOM 794 C C . THR A 1 100 ? 11.453 14.042 -18.629 1.00 51.84 100 THR A C 1
ATOM 796 O O . THR A 1 100 ? 11.149 14.369 -19.774 1.00 51.84 100 THR A O 1
ATOM 799 N N . PHE A 1 101 ? 12.280 14.775 -17.871 1.00 41.38 101 PHE A N 1
ATOM 800 C CA . PHE A 1 101 ? 12.968 16.007 -18.283 1.00 41.38 101 PHE A CA 1
ATOM 801 C C . PHE A 1 101 ? 14.487 15.859 -18.231 1.00 41.38 101 PHE A C 1
ATOM 803 O O . PHE A 1 101 ? 14.979 15.236 -17.263 1.00 41.38 101 PHE A O 1
#

Organism: NCBI:txid1802499

Nearest PDB structures (foldseek):
  3mq1-assembly1_A  TM=6.173E-01  e=5.831E+00  Dermatophagoides pteronyssinus

Secondary structure (DSSP, 8-state):
-HHHHHHHHHHHHHHHHHHHHHHHHHHHTT---HHHHHHHHHHHHHHHHHHHHHHHHHHHHHHS---HHHHHHHHHHHHHHHHHHHHHHHHHHHHHHHTT-

Foldseek 3Di:
DVVVVVVVVVVVLVVLLVVVCVVCVVVVVPDDDPVLVVCVSVLVVLLVVLCVVLVVLVVCLVPDDDDPVRNVVSVVVSVVSVVVNVVSVVVNVVVVVVRVD